Protein AF-A0A2H0V2V8-F1 (afdb_monomer_lite)

InterPro domains:
  IPR044035 Domain of unknown function DUF5698 [PF18955] (32-88)

Organism: NCBI:txid1974567

Radius of gyration: 16.84 Å; chains: 1; bounding box: 38×25×55 Å

Foldseek 3Di:
DDPPDPDPPPPPLVVLLQLLLVLLLLVLVLVVCVVVVVVVSSVVSVVVSVVSVVVLVCVLVVPPDPVVSVSSVVSNVNSNVNNNVCNVPDCPDPPDD

Secondary structure (DSSP, 8-state):
---------TTHHHHHHHHHHHHHHHHHHHHHHHTTT-HHHHHHH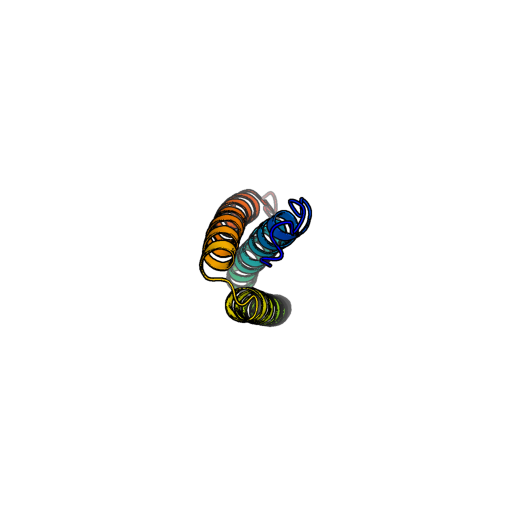HHHHHHHHHHHHHHHHHS--HHHHHHHHHHHHHHHHHHHHHHHH--TT----

pLDDT: mean 72.53, std 14.51, range [34.59, 89.25]

Structure (mmCIF, N/CA/C/O backbone):
data_AF-A0A2H0V2V8-F1
#
_entry.id   AF-A0A2H0V2V8-F1
#
loop_
_atom_site.group_PDB
_atom_si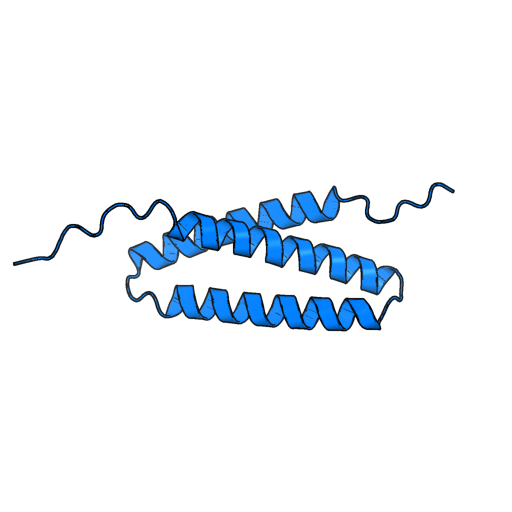te.id
_atom_site.type_symbol
_atom_site.label_atom_id
_atom_site.label_alt_id
_atom_site.label_comp_id
_atom_site.label_asym_id
_atom_site.label_entity_id
_atom_site.label_seq_id
_atom_site.pdbx_PDB_ins_code
_atom_site.Cartn_x
_atom_site.Cartn_y
_atom_site.Cartn_z
_atom_site.occupancy
_atom_site.B_iso_or_equiv
_atom_site.auth_seq_id
_atom_site.auth_comp_id
_atom_site.auth_asym_id
_atom_site.auth_atom_id
_atom_site.pdbx_PDB_model_num
ATOM 1 N N . MET A 1 1 ? 18.365 -7.042 -34.122 1.00 34.59 1 MET A N 1
ATOM 2 C CA . MET A 1 1 ? 17.865 -5.648 -34.135 1.00 34.59 1 MET A CA 1
ATOM 3 C C . MET A 1 1 ? 17.052 -5.442 -32.865 1.00 34.59 1 MET A C 1
ATOM 5 O O . MET A 1 1 ? 16.192 -6.279 -32.615 1.00 34.59 1 MET A O 1
ATOM 9 N N . PRO A 1 2 ? 17.364 -4.444 -32.022 1.00 45.38 2 PRO A N 1
ATOM 10 C CA . PRO A 1 2 ? 16.758 -4.323 -30.703 1.00 45.38 2 PRO A CA 1
ATOM 11 C C . PRO A 1 2 ? 15.374 -3.681 -30.823 1.00 45.38 2 PRO A C 1
ATOM 13 O O . PRO A 1 2 ? 15.222 -2.628 -31.439 1.00 45.38 2 PRO A O 1
ATOM 16 N N . GLN A 1 3 ? 14.363 -4.319 -30.237 1.00 45.69 3 GLN A N 1
ATOM 17 C CA . GLN A 1 3 ? 13.018 -3.764 -30.096 1.00 45.69 3 GLN A CA 1
ATOM 18 C C . GLN A 1 3 ? 13.017 -2.682 -29.008 1.00 45.69 3 GLN A C 1
ATOM 20 O O . GLN A 1 3 ? 12.528 -2.870 -27.899 1.00 45.69 3 GLN A O 1
ATOM 25 N N . GLY A 1 4 ? 13.614 -1.538 -29.326 1.00 48.03 4 GLY A N 1
ATOM 26 C CA . GLY A 1 4 ? 13.474 -0.310 -28.561 1.00 48.03 4 GLY A CA 1
ATOM 27 C C . GLY A 1 4 ? 12.300 0.495 -29.096 1.00 48.03 4 GLY A C 1
ATOM 28 O O . GLY A 1 4 ? 12.514 1.298 -29.990 1.00 48.03 4 GLY A O 1
ATOM 29 N N . LEU A 1 5 ? 11.092 0.264 -28.573 1.00 42.25 5 LEU A N 1
ATOM 30 C CA . LEU A 1 5 ? 10.042 1.280 -28.389 1.00 42.25 5 LEU A CA 1
ATOM 31 C C . LEU A 1 5 ? 8.810 0.637 -27.725 1.00 42.25 5 LEU A C 1
ATOM 33 O O . LEU A 1 5 ? 7.793 0.385 -28.364 1.00 42.25 5 LEU A O 1
ATOM 37 N N . ILE A 1 6 ? 8.874 0.369 -26.419 1.00 51.06 6 ILE A N 1
ATOM 38 C CA . ILE A 1 6 ? 7.624 0.292 -25.656 1.00 51.06 6 ILE A CA 1
ATOM 39 C C . ILE A 1 6 ? 7.200 1.751 -25.444 1.00 51.06 6 ILE A C 1
ATOM 41 O O . ILE A 1 6 ? 7.943 2.483 -24.779 1.00 51.06 6 ILE A O 1
ATOM 45 N N . PRO A 1 7 ? 6.071 2.211 -26.012 1.00 40.88 7 PRO A N 1
ATOM 46 C CA . PRO A 1 7 ? 5.612 3.572 -25.806 1.00 40.88 7 PRO A CA 1
ATOM 47 C C . PRO A 1 7 ? 5.401 3.776 -24.309 1.00 40.88 7 PRO A C 1
ATOM 49 O O . PRO A 1 7 ? 4.962 2.873 -23.597 1.00 40.88 7 PRO A O 1
ATOM 52 N N . CYS A 1 8 ? 5.781 4.956 -23.834 1.00 43.66 8 CYS A N 1
ATOM 53 C CA . CYS A 1 8 ? 5.575 5.421 -22.475 1.00 43.66 8 CYS A CA 1
ATOM 54 C C . CYS A 1 8 ? 4.109 5.179 -22.068 1.00 43.66 8 CYS A C 1
ATOM 56 O O . CYS A 1 8 ? 3.207 5.929 -22.443 1.00 43.66 8 CYS A O 1
ATOM 58 N N . GLY A 1 9 ? 3.863 4.064 -21.376 1.00 45.50 9 GLY A N 1
ATOM 59 C CA . GLY A 1 9 ? 2.544 3.627 -20.954 1.00 45.50 9 GLY A CA 1
ATOM 60 C C . GLY A 1 9 ? 2.089 4.487 -19.790 1.00 45.50 9 GLY A C 1
ATOM 61 O O . GLY A 1 9 ? 2.293 4.118 -18.637 1.00 45.50 9 GLY A O 1
ATOM 62 N N . GLN A 1 10 ? 1.454 5.620 -20.093 1.00 47.41 10 GLN A N 1
ATOM 63 C CA . GLN A 1 10 ? 0.885 6.545 -19.105 1.00 47.41 10 GLN A CA 1
ATOM 64 C C . GLN A 1 10 ? -0.158 5.897 -18.161 1.00 47.41 10 GLN A C 1
ATOM 66 O O . GLN A 1 10 ? -0.566 6.525 -17.192 1.00 47.41 10 GLN A O 1
ATOM 71 N N . GLY A 1 11 ? -0.575 4.643 -18.393 1.00 53.72 11 GLY A N 1
ATOM 72 C CA . GLY A 1 11 ? -1.549 3.930 -17.556 1.00 53.72 11 GLY A CA 1
ATOM 73 C C . GLY A 1 11 ? -0.968 3.018 -16.466 1.00 53.72 11 GLY A C 1
ATOM 74 O O . GLY A 1 11 ? -1.586 2.881 -15.415 1.00 53.72 11 GLY A O 1
ATOM 75 N N . ALA A 1 12 ? 0.208 2.407 -16.658 1.00 59.62 12 ALA A N 1
ATOM 76 C CA . ALA A 1 12 ? 0.678 1.334 -15.766 1.00 59.62 12 ALA A CA 1
ATOM 77 C C . ALA A 1 12 ? 1.110 1.855 -14.384 1.00 59.62 12 ALA A C 1
ATOM 79 O O . ALA A 1 12 ? 0.681 1.338 -13.356 1.00 59.62 12 ALA A O 1
ATOM 80 N N . GLY A 1 13 ? 1.887 2.944 -14.346 1.00 66.12 13 GLY A N 1
ATOM 81 C CA . GLY A 1 13 ? 2.302 3.576 -13.087 1.00 66.12 13 GLY A CA 1
ATOM 82 C C . GLY A 1 13 ? 1.117 4.099 -12.270 1.00 66.12 13 GLY A C 1
ATOM 83 O O . GLY A 1 13 ? 1.101 3.978 -11.049 1.00 66.12 13 GLY A O 1
ATOM 84 N N . PHE A 1 14 ? 0.084 4.616 -12.940 1.00 76.31 14 PHE A N 1
ATOM 85 C CA . PHE A 1 14 ? -1.113 5.117 -12.269 1.00 76.31 14 PHE A CA 1
ATOM 86 C C . PHE A 1 14 ? -1.889 3.999 -11.561 1.00 76.31 14 PHE A C 1
ATOM 88 O O . PHE A 1 14 ? -2.379 4.201 -10.454 1.00 76.31 14 PHE A O 1
ATOM 95 N N . ILE A 1 15 ? -1.940 2.800 -12.150 1.00 80.19 15 ILE A N 1
ATOM 96 C CA . ILE A 1 15 ? -2.575 1.631 -11.528 1.00 80.19 15 ILE A CA 1
ATOM 97 C C . ILE A 1 15 ? -1.835 1.242 -10.247 1.00 80.19 15 ILE A C 1
ATOM 99 O O . ILE A 1 15 ? -2.479 1.049 -9.221 1.00 80.19 15 ILE A O 1
ATOM 103 N N . TYR A 1 16 ? -0.499 1.201 -10.271 1.00 80.56 16 TYR A N 1
ATOM 104 C CA . TYR A 1 16 ? 0.300 0.930 -9.072 1.00 80.56 16 TYR A CA 1
ATOM 105 C C . TYR A 1 16 ? 0.127 2.021 -8.009 1.00 80.56 16 TYR A C 1
ATOM 107 O O . TYR A 1 16 ? -0.046 1.709 -6.835 1.00 80.56 16 TYR A O 1
ATOM 115 N N . PHE A 1 17 ? 0.081 3.295 -8.403 1.00 83.44 17 PHE A N 1
ATOM 116 C CA . PHE A 1 17 ? -0.193 4.392 -7.474 1.00 83.44 17 PHE A CA 1
ATOM 117 C C . PHE A 1 17 ? -1.554 4.226 -6.788 1.00 83.44 17 PHE A C 1
ATOM 119 O O . PHE A 1 17 ? -1.630 4.202 -5.561 1.00 83.44 17 PHE A O 1
ATOM 126 N N . ILE A 1 18 ? -2.628 4.060 -7.567 1.00 84.56 18 ILE A N 1
ATOM 127 C CA . ILE A 1 18 ? -3.988 3.900 -7.040 1.00 84.56 18 ILE A CA 1
ATOM 128 C C . ILE A 1 18 ? -4.110 2.622 -6.207 1.00 84.56 18 ILE A C 1
ATOM 130 O O . ILE A 1 18 ? -4.738 2.655 -5.151 1.00 84.56 18 ILE A O 1
ATOM 134 N N . ALA A 1 19 ? -3.474 1.524 -6.621 1.00 85.62 19 ALA A N 1
ATOM 135 C CA . ALA A 1 19 ? -3.431 0.290 -5.844 1.00 85.62 19 ALA A CA 1
ATOM 136 C C . ALA A 1 19 ? -2.784 0.519 -4.472 1.00 85.62 19 ALA A C 1
ATOM 138 O O . ALA A 1 19 ? -3.358 0.105 -3.469 1.00 85.62 19 ALA A O 1
ATOM 139 N N . GLY A 1 20 ? -1.660 1.243 -4.409 1.00 86.31 20 GLY A N 1
ATOM 140 C CA . GLY A 1 20 ? -1.010 1.622 -3.151 1.00 86.31 20 GLY A CA 1
ATOM 141 C C . GLY A 1 20 ? -1.892 2.514 -2.274 1.00 86.31 20 GLY A C 1
ATOM 142 O O . GLY A 1 20 ? -2.046 2.241 -1.084 1.00 86.31 20 GLY A O 1
ATOM 143 N N . VAL A 1 21 ? -2.534 3.532 -2.867 1.00 89.00 21 VAL A N 1
ATOM 144 C CA . VAL A 1 21 ? -3.471 4.423 -2.157 1.00 89.00 21 VAL A CA 1
ATOM 145 C C . VAL A 1 21 ? -4.621 3.625 -1.562 1.00 89.00 21 VAL A C 1
ATOM 147 O O . VAL A 1 21 ? -4.882 3.730 -0.367 1.00 89.00 21 VAL A O 1
ATOM 150 N N . CYS A 1 22 ? -5.314 2.829 -2.377 1.00 85.94 22 CYS A N 1
ATOM 151 C CA . CYS A 1 22 ? -6.449 2.031 -1.932 1.00 85.94 22 CYS A CA 1
ATOM 152 C C . CYS A 1 22 ? -6.030 1.000 -0.887 1.00 85.94 22 CYS A C 1
ATOM 154 O O . CYS A 1 22 ? -6.715 0.865 0.123 1.00 85.94 22 CYS A O 1
ATOM 156 N N . GLN A 1 23 ? -4.913 0.304 -1.098 1.00 85.62 23 GLN A N 1
ATOM 157 C CA . GLN A 1 23 ? -4.413 -0.698 -0.167 1.00 85.62 23 GLN A CA 1
ATOM 158 C C . GLN A 1 23 ? -4.189 -0.108 1.227 1.00 85.62 23 GLN A C 1
ATOM 160 O O . GLN A 1 23 ? -4.752 -0.609 2.203 1.00 85.62 23 GLN A O 1
ATOM 165 N N . ASP A 1 24 ? -3.402 0.962 1.327 1.00 86.38 24 ASP A N 1
ATOM 166 C CA . ASP A 1 24 ? -3.054 1.526 2.629 1.00 86.38 24 ASP A CA 1
ATOM 167 C C . ASP A 1 24 ? -4.230 2.272 3.274 1.00 86.38 24 ASP A C 1
ATOM 169 O O . ASP A 1 24 ? -4.449 2.206 4.485 1.00 86.38 24 ASP A O 1
ATOM 173 N N . PHE A 1 25 ? -5.077 2.894 2.454 1.00 84.38 25 PHE A N 1
ATOM 174 C CA . PHE A 1 25 ? -6.322 3.495 2.915 1.00 84.38 25 PHE A CA 1
ATOM 175 C C . PHE A 1 25 ? -7.254 2.463 3.567 1.00 84.38 25 PHE A C 1
ATOM 177 O O . PHE A 1 25 ? -7.765 2.687 4.668 1.00 84.38 25 PHE A O 1
ATOM 184 N N . LEU A 1 26 ? -7.457 1.316 2.912 1.00 83.12 26 LEU A N 1
ATOM 185 C CA . LEU A 1 26 ? -8.277 0.220 3.429 1.00 83.12 26 LEU A CA 1
ATOM 186 C C . LEU A 1 26 ? -7.662 -0.387 4.694 1.00 83.12 26 LEU A C 1
ATOM 188 O O . LEU A 1 26 ? -8.391 -0.649 5.650 1.00 83.12 26 LEU A O 1
ATOM 192 N N . LEU A 1 27 ? -6.336 -0.551 4.737 1.00 81.81 27 LEU A N 1
ATOM 193 C CA . LEU A 1 27 ? -5.613 -1.021 5.921 1.00 81.81 27 LEU A CA 1
ATOM 194 C C . LEU A 1 27 ? -5.776 -0.057 7.106 1.00 81.81 27 LEU A C 1
ATOM 196 O O . LEU A 1 27 ? -6.098 -0.474 8.218 1.00 81.81 27 LEU A O 1
ATOM 200 N N . THR A 1 28 ? -5.633 1.243 6.859 1.00 83.75 28 THR A N 1
ATOM 201 C CA . THR A 1 28 ? -5.795 2.284 7.880 1.00 83.75 28 THR A CA 1
ATOM 202 C C . THR A 1 28 ? -7.228 2.316 8.423 1.00 83.75 28 THR A C 1
ATOM 204 O O . THR A 1 28 ? -7.448 2.435 9.633 1.00 83.75 28 THR A O 1
ATOM 207 N N . LEU A 1 29 ? -8.235 2.160 7.555 1.00 79.94 29 LEU A N 1
ATOM 208 C CA . LEU A 1 29 ? -9.631 2.024 7.982 1.00 79.94 29 LEU A CA 1
ATOM 209 C C . LEU A 1 29 ? -9.871 0.734 8.770 1.00 79.94 29 LEU A C 1
ATOM 211 O O . LEU A 1 29 ? -10.610 0.751 9.755 1.00 79.94 29 LEU A O 1
ATOM 215 N N . ASN A 1 30 ? -9.234 -0.363 8.373 1.00 80.19 30 ASN A N 1
ATOM 216 C CA . ASN A 1 30 ? -9.327 -1.645 9.052 1.00 80.19 30 ASN A CA 1
ATOM 217 C C . ASN A 1 30 ? -8.814 -1.574 10.492 1.00 80.19 30 ASN A C 1
ATOM 219 O O . ASN A 1 30 ? -9.569 -1.876 11.415 1.00 80.19 30 ASN A O 1
ATOM 223 N N . TRP A 1 31 ? -7.601 -1.055 10.709 1.00 76.19 31 TRP A N 1
ATOM 224 C CA . TRP A 1 31 ? -7.081 -0.796 12.059 1.00 76.19 31 TRP A CA 1
ATOM 225 C C . TRP A 1 31 ? -8.047 0.038 12.904 1.00 76.19 31 TRP A C 1
ATOM 227 O O . TRP A 1 31 ? -8.230 -0.208 14.097 1.00 76.19 31 TRP A O 1
ATOM 237 N N . ARG A 1 32 ? -8.754 0.983 12.282 1.00 73.81 32 ARG A N 1
ATOM 238 C CA . ARG A 1 32 ? -9.774 1.776 12.970 1.00 73.81 32 ARG A CA 1
ATOM 239 C C . ARG A 1 32 ? -11.055 0.998 13.288 1.00 73.81 32 ARG A C 1
ATOM 241 O O . ARG A 1 32 ? -11.685 1.294 14.303 1.00 73.81 32 ARG A O 1
ATOM 248 N N . PHE A 1 33 ? -11.465 0.040 12.456 1.00 76.00 33 PHE A N 1
ATOM 249 C CA . PHE A 1 33 ? -12.590 -0.859 12.743 1.00 76.00 33 PHE A CA 1
ATOM 250 C C . PHE A 1 33 ? -12.256 -1.870 13.840 1.00 76.00 33 PHE A C 1
ATOM 252 O O . PHE A 1 33 ? -13.112 -2.106 14.694 1.00 76.00 33 PHE A O 1
ATOM 259 N N . ILE A 1 34 ? -11.017 -2.375 13.868 1.00 75.69 34 ILE A N 1
ATOM 260 C CA . ILE A 1 34 ? -10.482 -3.189 14.970 1.00 75.69 34 ILE A CA 1
ATOM 261 C C . ILE A 1 34 ? -10.568 -2.398 16.279 1.00 75.69 34 ILE A C 1
ATOM 263 O O . ILE A 1 34 ? -11.179 -2.865 17.235 1.00 75.69 34 ILE A O 1
ATOM 267 N N . ASN A 1 35 ? -10.090 -1.148 16.290 1.00 76.75 35 ASN A N 1
ATOM 268 C CA . ASN A 1 35 ? -10.187 -0.266 17.461 1.00 76.75 35 ASN A CA 1
ATOM 269 C C . ASN A 1 35 ? -11.630 0.090 17.872 1.00 76.75 35 ASN A C 1
ATOM 271 O O . ASN A 1 35 ? -11.845 0.583 18.974 1.00 76.75 35 ASN A O 1
ATOM 275 N N . LYS A 1 36 ? -12.623 -0.111 16.997 1.00 74.44 36 LYS A N 1
ATOM 276 C CA . LYS A 1 36 ? -14.057 0.081 17.289 1.00 74.44 36 LYS A CA 1
ATOM 277 C C . LYS A 1 36 ? -14.782 -1.236 17.611 1.00 74.44 36 LYS A C 1
ATOM 279 O O . LYS A 1 36 ? -16.010 -1.256 17.562 1.00 74.44 36 LYS A O 1
ATOM 284 N N . GLU A 1 37 ? -14.041 -2.318 17.869 1.00 70.94 37 GLU A N 1
ATOM 285 C CA . GLU A 1 37 ? -14.539 -3.676 18.157 1.00 70.94 37 GLU A CA 1
ATOM 286 C C . GLU A 1 37 ? -15.459 -4.265 17.069 1.00 70.94 37 GLU A C 1
ATOM 288 O O . GLU A 1 37 ? -16.216 -5.210 17.294 1.00 70.94 37 GLU A O 1
ATOM 293 N N . LYS A 1 38 ? -15.391 -3.748 15.834 1.00 69.12 38 LYS A N 1
ATOM 294 C CA . LYS A 1 38 ? -16.163 -4.290 14.710 1.00 69.12 38 LYS A CA 1
ATOM 295 C C . LYS A 1 38 ? -15.371 -5.394 14.011 1.00 69.12 38 LYS A C 1
ATOM 297 O O . LYS A 1 38 ? -14.774 -5.173 12.960 1.00 69.12 38 LYS A O 1
ATOM 302 N N . SER A 1 39 ? -15.411 -6.590 14.595 1.00 68.88 39 SER A N 1
ATOM 303 C CA . SER A 1 39 ? -14.605 -7.750 14.177 1.00 68.88 39 SER A CA 1
ATOM 304 C C . SER A 1 39 ? -14.897 -8.239 12.745 1.00 68.88 39 SER A C 1
ATOM 306 O O . SER A 1 39 ? -13.981 -8.512 11.973 1.00 68.88 39 SER A O 1
ATOM 308 N N . THR A 1 40 ? -16.169 -8.280 12.332 1.00 70.56 40 THR A N 1
ATOM 309 C CA . THR A 1 40 ? -16.573 -8.768 10.997 1.00 70.56 40 THR A CA 1
ATOM 310 C C . THR A 1 40 ? -16.077 -7.894 9.832 1.00 70.56 40 THR A C 1
ATOM 312 O O . THR A 1 40 ? -15.460 -8.440 8.917 1.00 70.56 40 THR A O 1
ATOM 315 N N . PRO A 1 41 ? -16.283 -6.557 9.817 1.00 69.94 41 PRO A N 1
ATOM 316 C CA . PRO A 1 41 ? -15.740 -5.728 8.742 1.00 69.94 41 PRO A CA 1
ATOM 317 C C . PRO A 1 41 ? -14.209 -5.671 8.772 1.00 69.94 41 PRO A C 1
ATOM 319 O O . PRO A 1 41 ? -13.602 -5.630 7.708 1.00 69.94 41 PRO A O 1
ATOM 322 N N . ALA A 1 42 ? -13.575 -5.727 9.948 1.00 73.50 42 ALA A N 1
ATOM 323 C CA . ALA A 1 42 ? -12.117 -5.779 10.054 1.00 73.50 42 ALA A CA 1
ATOM 324 C C . ALA A 1 42 ? -11.526 -7.019 9.360 1.00 73.50 42 ALA A C 1
ATOM 326 O O . ALA A 1 42 ? -10.609 -6.902 8.549 1.00 73.50 42 ALA A O 1
ATOM 327 N N . ALA A 1 43 ? -12.099 -8.202 9.600 1.00 78.38 43 ALA A N 1
ATOM 328 C CA . ALA A 1 43 ? -11.651 -9.432 8.948 1.00 78.38 43 ALA A CA 1
ATOM 329 C C . ALA A 1 43 ? -11.781 -9.360 7.415 1.00 78.38 43 ALA A C 1
ATOM 331 O O . ALA A 1 43 ? -10.847 -9.717 6.695 1.00 78.38 43 ALA A O 1
ATOM 332 N N . PHE A 1 44 ? -12.906 -8.836 6.913 1.00 79.62 44 PHE A N 1
ATOM 333 C CA . PHE A 1 44 ? -13.139 -8.683 5.475 1.00 79.62 44 PHE A CA 1
ATOM 334 C C . PHE A 1 44 ? -12.156 -7.702 4.821 1.00 79.62 44 PHE A C 1
ATOM 336 O O . PHE A 1 44 ? -11.567 -8.015 3.786 1.00 79.62 44 PHE A O 1
ATOM 343 N N . PHE A 1 45 ? -11.924 -6.539 5.439 1.00 78.06 45 PHE A N 1
ATOM 344 C CA . PHE A 1 45 ? -10.948 -5.578 4.925 1.00 78.06 45 PHE A CA 1
ATOM 345 C C . PHE A 1 45 ? -9.523 -6.136 4.959 1.00 78.06 45 PHE A C 1
ATOM 347 O O . PHE A 1 45 ? -8.760 -5.861 4.038 1.00 78.06 45 PHE A O 1
ATOM 354 N N . SER A 1 46 ? -9.160 -6.936 5.969 1.00 76.62 46 SER A N 1
ATOM 355 C CA . SER A 1 46 ? -7.814 -7.520 6.072 1.00 76.62 46 SER A CA 1
ATOM 356 C C . SER A 1 46 ? -7.588 -8.475 4.917 1.00 76.62 46 SER A C 1
ATOM 358 O O . SER A 1 46 ? -6.584 -8.379 4.223 1.00 76.62 46 SER A O 1
ATOM 360 N N . PHE A 1 47 ? -8.568 -9.341 4.666 1.00 82.19 47 PHE A N 1
ATOM 361 C CA . PHE A 1 47 ? -8.521 -10.293 3.569 1.00 82.19 47 PHE A CA 1
ATOM 362 C C . PHE A 1 47 ? -8.403 -9.599 2.203 1.00 82.19 47 PHE A C 1
ATOM 364 O O . PHE A 1 47 ? -7.533 -9.949 1.407 1.00 82.19 47 PHE A O 1
ATOM 371 N N . ALA A 1 48 ? -9.221 -8.569 1.954 1.00 77.81 48 ALA A N 1
ATOM 372 C CA . ALA A 1 48 ? -9.170 -7.803 0.710 1.00 77.81 48 ALA A CA 1
ATOM 373 C C . ALA A 1 48 ? -7.810 -7.110 0.511 1.00 77.81 48 ALA A C 1
ATOM 375 O O . ALA A 1 48 ? -7.224 -7.196 -0.567 1.00 77.81 48 ALA A O 1
ATOM 376 N N . VAL A 1 49 ? -7.277 -6.478 1.561 1.00 79.56 49 VAL A N 1
ATOM 377 C CA . VAL A 1 49 ? -5.953 -5.840 1.543 1.00 79.56 49 VAL A CA 1
ATOM 378 C C . VAL A 1 49 ? -4.850 -6.859 1.260 1.00 79.56 49 VAL A C 1
ATOM 380 O O . VAL A 1 49 ? -3.972 -6.593 0.443 1.00 79.56 49 VAL A O 1
ATOM 383 N N . THR A 1 50 ? -4.900 -8.040 1.880 1.00 84.94 50 THR A N 1
ATOM 384 C CA . THR A 1 50 ? -3.899 -9.091 1.659 1.00 84.94 50 THR A CA 1
ATOM 385 C C . THR A 1 50 ? -3.903 -9.597 0.216 1.00 84.94 50 T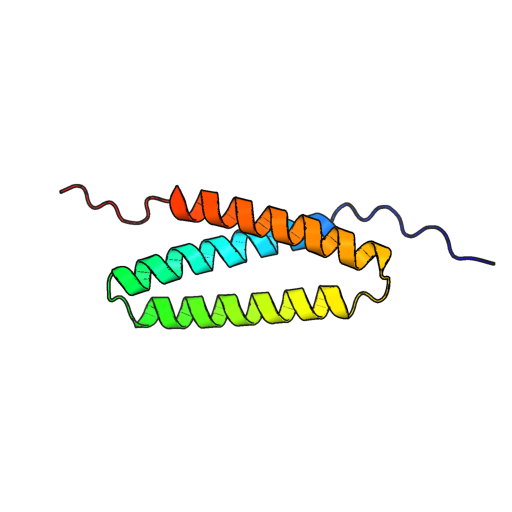HR A C 1
ATOM 387 O O . THR A 1 50 ? -2.827 -9.749 -0.363 1.00 84.94 50 THR A O 1
ATOM 390 N N . ILE A 1 51 ? -5.078 -9.809 -0.389 1.00 85.06 51 ILE A N 1
ATOM 391 C CA . ILE A 1 51 ? -5.177 -10.219 -1.800 1.00 85.06 51 ILE A CA 1
ATOM 392 C C . ILE A 1 51 ? -4.568 -9.157 -2.715 1.00 85.06 51 ILE A C 1
ATOM 394 O O . ILE A 1 51 ? -3.745 -9.493 -3.564 1.00 85.06 51 ILE A O 1
ATOM 398 N N . VAL A 1 52 ? -4.934 -7.885 -2.528 1.00 81.06 52 VAL A N 1
ATOM 399 C CA . VAL A 1 52 ? -4.395 -6.777 -3.334 1.00 81.06 52 VAL A CA 1
ATOM 400 C C . VAL A 1 52 ? -2.878 -6.696 -3.181 1.00 81.06 52 VAL A C 1
ATOM 402 O O . VAL A 1 52 ? -2.171 -6.621 -4.183 1.00 81.06 52 VAL A O 1
ATOM 405 N N . SER A 1 53 ? -2.372 -6.823 -1.954 1.00 81.00 53 SER A N 1
ATOM 406 C CA . SER A 1 53 ? -0.938 -6.767 -1.676 1.00 81.00 53 SER A CA 1
ATOM 407 C C . SER A 1 53 ? -0.172 -7.874 -2.388 1.00 81.00 53 SER A C 1
ATOM 409 O O . SER A 1 53 ? 0.860 -7.605 -2.996 1.00 81.00 53 SER A O 1
ATOM 411 N N . MET A 1 54 ? -0.672 -9.110 -2.339 1.00 81.69 54 MET A N 1
ATOM 412 C CA . MET A 1 54 ? -0.037 -10.241 -3.018 1.00 81.69 54 MET A CA 1
ATOM 413 C C . MET A 1 54 ? -0.110 -10.110 -4.541 1.00 81.69 54 MET A C 1
ATOM 415 O O . MET A 1 54 ? 0.868 -10.412 -5.220 1.00 81.69 54 MET A O 1
ATOM 419 N N . LEU A 1 55 ? -1.225 -9.610 -5.080 1.00 81.81 55 LEU A N 1
ATOM 420 C CA . LEU A 1 55 ? -1.395 -9.395 -6.517 1.00 81.81 55 LEU A CA 1
ATOM 421 C C . LEU A 1 55 ? -0.442 -8.315 -7.050 1.00 81.81 55 LEU A C 1
ATOM 423 O O . LEU A 1 55 ? 0.188 -8.501 -8.089 1.00 81.81 55 LEU A O 1
ATOM 427 N N . VAL A 1 56 ? -0.310 -7.196 -6.330 1.00 79.69 56 VAL A N 1
ATOM 428 C CA . VAL A 1 56 ? 0.607 -6.113 -6.704 1.00 79.69 56 VAL A CA 1
ATOM 429 C C . VAL A 1 56 ? 2.051 -6.591 -6.631 1.00 79.69 56 VAL A C 1
ATOM 431 O O . VAL A 1 56 ? 2.808 -6.360 -7.571 1.00 79.69 56 VAL A O 1
ATOM 434 N N . LEU A 1 57 ? 2.424 -7.297 -5.559 1.00 80.62 57 LEU A N 1
ATOM 435 C CA . LEU A 1 57 ? 3.770 -7.846 -5.422 1.00 80.62 57 LEU A CA 1
ATOM 436 C C . LEU A 1 57 ? 4.083 -8.809 -6.575 1.00 80.62 57 LEU A C 1
ATOM 438 O O . LEU A 1 57 ? 5.124 -8.678 -7.211 1.00 80.62 57 LEU A O 1
ATOM 442 N N . TYR A 1 58 ? 3.157 -9.724 -6.884 1.00 79.31 58 TYR A N 1
ATOM 443 C CA . TYR A 1 58 ? 3.290 -10.659 -7.998 1.00 79.31 58 TYR A CA 1
ATOM 444 C C . TYR A 1 58 ? 3.461 -9.934 -9.334 1.00 79.31 58 TYR A C 1
ATOM 446 O O . TYR A 1 58 ? 4.370 -10.277 -10.082 1.00 79.31 58 TYR A O 1
ATOM 454 N N . ASN A 1 59 ? 2.659 -8.903 -9.617 1.00 78.38 59 ASN A N 1
ATOM 455 C CA . ASN A 1 59 ? 2.796 -8.115 -10.845 1.00 78.38 59 ASN A CA 1
ATOM 456 C C . ASN A 1 59 ? 4.147 -7.392 -10.929 1.00 78.38 59 ASN A C 1
ATOM 458 O O . ASN A 1 59 ? 4.797 -7.450 -11.967 1.00 78.38 59 ASN A O 1
ATOM 462 N N . ILE A 1 60 ? 4.608 -6.778 -9.835 1.00 74.69 60 ILE A N 1
ATOM 463 C CA . ILE A 1 60 ? 5.905 -6.084 -9.777 1.00 74.69 60 ILE A CA 1
ATOM 464 C C . ILE A 1 60 ? 7.081 -7.055 -9.983 1.00 7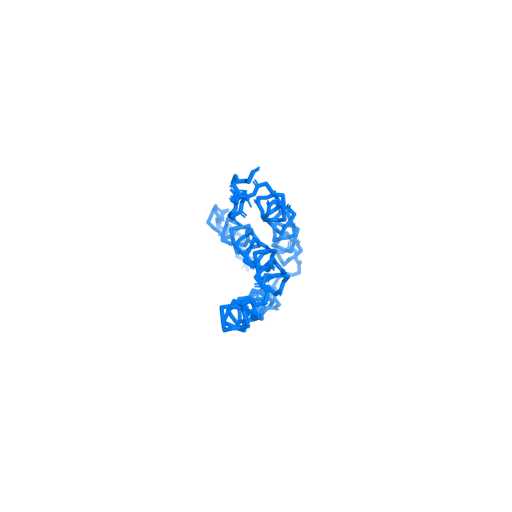4.69 60 ILE A C 1
ATOM 466 O O . ILE A 1 60 ? 8.063 -6.696 -10.634 1.00 74.69 60 ILE A O 1
ATOM 470 N N . LEU A 1 61 ? 6.996 -8.265 -9.417 1.00 74.75 61 LEU A N 1
ATOM 471 C CA . LEU A 1 61 ? 8.022 -9.313 -9.523 1.00 74.75 61 LEU A CA 1
ATOM 472 C C . LEU A 1 61 ? 7.996 -10.036 -10.879 1.00 74.75 61 LEU A C 1
ATOM 474 O O . LEU A 1 61 ? 9.034 -10.501 -11.341 1.00 74.75 61 LEU A O 1
ATOM 478 N N . THR A 1 62 ? 6.819 -10.152 -11.500 1.00 73.50 62 THR A N 1
ATOM 479 C CA . THR A 1 62 ? 6.613 -10.892 -12.758 1.00 73.50 62 THR A CA 1
ATOM 480 C C . THR A 1 62 ? 6.824 -10.014 -13.994 1.00 73.50 62 THR A C 1
ATOM 482 O O . THR A 1 62 ? 7.195 -10.539 -15.044 1.00 73.50 62 THR A O 1
ATOM 485 N N . GLU A 1 63 ? 6.651 -8.68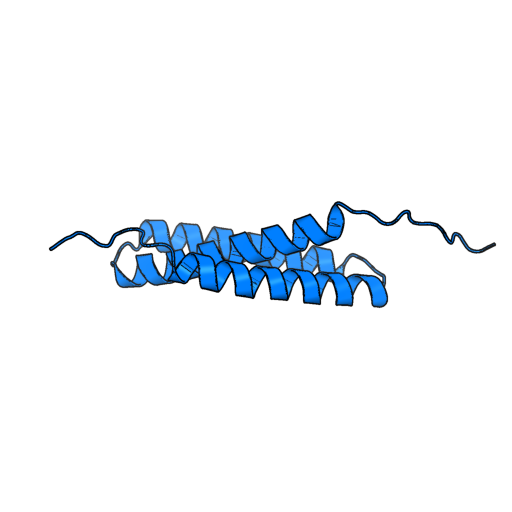6 -13.901 1.00 68.12 63 GLU A N 1
ATOM 486 C CA . GLU A 1 63 ? 7.120 -7.750 -14.934 1.00 68.12 63 GLU A CA 1
ATOM 487 C C . GLU A 1 63 ? 8.659 -7.712 -14.938 1.00 68.12 63 GLU A C 1
ATOM 489 O O . GLU A 1 63 ? 9.322 -6.916 -14.273 1.00 68.12 63 GLU A O 1
ATOM 494 N N . LEU A 1 64 ? 9.204 -8.652 -15.707 1.00 51.09 64 LEU A N 1
ATOM 495 C CA . LEU A 1 64 ? 10.603 -9.005 -15.893 1.00 51.09 64 LEU A CA 1
ATOM 496 C C . LEU A 1 64 ? 11.386 -7.907 -16.645 1.00 51.09 64 LEU A C 1
ATOM 498 O O . LEU A 1 64 ? 11.756 -8.078 -17.802 1.00 51.09 64 LEU A O 1
ATOM 502 N N . ASP A 1 65 ? 11.623 -6.767 -15.995 1.00 63.53 65 ASP A N 1
ATOM 503 C CA . ASP A 1 65 ? 12.655 -5.790 -16.372 1.00 63.53 65 ASP A CA 1
ATOM 504 C C . ASP A 1 65 ? 13.052 -4.984 -15.118 1.00 63.53 65 ASP A C 1
ATOM 506 O O . ASP A 1 65 ? 12.261 -4.181 -14.607 1.00 63.53 65 ASP A O 1
ATOM 510 N N . GLU A 1 66 ? 14.262 -5.209 -14.580 1.00 60.88 66 GLU A N 1
ATOM 511 C CA . GLU A 1 66 ? 14.728 -4.658 -13.287 1.00 60.88 66 GLU A CA 1
ATOM 512 C C . GLU A 1 66 ? 14.508 -3.140 -13.179 1.00 60.88 66 GLU A C 1
ATOM 514 O O . GLU A 1 66 ? 14.166 -2.603 -12.121 1.00 60.88 66 GLU A O 1
ATOM 519 N N . ARG A 1 67 ? 14.647 -2.434 -14.307 1.00 62.25 67 ARG A N 1
ATOM 520 C CA . ARG A 1 67 ? 14.535 -0.976 -14.367 1.00 62.25 67 ARG A CA 1
ATOM 521 C C . ARG A 1 67 ? 13.082 -0.479 -14.352 1.00 62.25 67 ARG A C 1
ATOM 523 O O . ARG A 1 67 ? 12.835 0.635 -13.894 1.00 62.25 67 ARG A O 1
ATOM 530 N N . ARG A 1 68 ? 12.114 -1.270 -14.830 1.00 66.69 68 ARG A N 1
ATOM 531 C CA . ARG A 1 68 ? 10.676 -0.933 -14.747 1.00 66.69 68 ARG A CA 1
ATOM 532 C C . ARG A 1 68 ? 10.086 -1.307 -13.395 1.00 66.69 68 ARG A C 1
ATOM 534 O O . ARG A 1 68 ? 9.288 -0.538 -12.858 1.00 66.69 68 ARG A O 1
ATOM 541 N N . SER A 1 69 ? 10.536 -2.422 -12.823 1.00 66.75 69 SER A N 1
ATOM 542 C CA . SER A 1 69 ? 10.083 -2.900 -11.516 1.00 66.75 69 SER A CA 1
ATOM 543 C C . SER A 1 69 ? 10.396 -1.891 -10.401 1.00 66.75 69 SER A C 1
ATOM 545 O O . SER A 1 69 ? 9.510 -1.531 -9.627 1.00 66.75 69 SER A O 1
ATOM 547 N N . ILE A 1 70 ? 11.601 -1.301 -10.382 1.00 76.00 70 ILE A N 1
ATOM 548 C CA . ILE A 1 70 ? 11.958 -0.305 -9.355 1.00 76.00 70 ILE A CA 1
ATOM 549 C C . ILE A 1 70 ? 11.109 0.974 -9.425 1.00 76.00 70 ILE A C 1
ATOM 551 O O . ILE A 1 70 ? 10.730 1.526 -8.393 1.00 76.00 70 ILE A O 1
ATOM 555 N N . ILE A 1 71 ? 10.751 1.426 -10.632 1.00 79.88 71 ILE A N 1
ATOM 556 C CA . ILE A 1 71 ? 9.887 2.599 -10.819 1.00 79.88 71 ILE A CA 1
ATOM 557 C C . ILE A 1 71 ? 8.469 2.285 -10.324 1.00 79.88 71 ILE A C 1
ATOM 559 O O . ILE A 1 71 ? 7.873 3.107 -9.627 1.00 79.88 71 ILE A O 1
ATOM 563 N N . ALA A 1 72 ? 7.946 1.091 -10.619 1.00 77.75 72 ALA A N 1
ATOM 564 C CA . ALA A 1 72 ? 6.646 0.646 -10.121 1.00 77.75 72 ALA A CA 1
ATOM 565 C C . ALA A 1 72 ? 6.617 0.561 -8.586 1.00 77.75 72 ALA A C 1
ATOM 567 O O . ALA A 1 72 ? 5.658 1.030 -7.977 1.00 77.75 72 ALA A O 1
ATOM 568 N N . ILE A 1 73 ? 7.688 0.062 -7.956 1.00 81.44 73 ILE A N 1
ATOM 569 C CA . ILE A 1 73 ? 7.829 0.012 -6.491 1.00 81.44 73 ILE A CA 1
ATOM 570 C C . ILE A 1 73 ? 7.793 1.417 -5.883 1.00 81.44 73 ILE A C 1
ATOM 572 O O . ILE A 1 73 ? 7.068 1.644 -4.917 1.00 81.44 73 ILE A O 1
ATOM 576 N N . ILE A 1 74 ? 8.539 2.373 -6.447 1.00 83.50 74 ILE A N 1
ATOM 577 C CA . ILE A 1 74 ? 8.571 3.754 -5.940 1.00 83.50 74 ILE A CA 1
ATOM 578 C C . ILE A 1 74 ? 7.188 4.406 -6.057 1.00 83.50 74 ILE A C 1
ATOM 580 O O . ILE A 1 74 ? 6.714 5.032 -5.109 1.00 83.50 74 ILE A O 1
ATOM 584 N N . ILE A 1 75 ? 6.515 4.239 -7.198 1.00 85.81 75 ILE A N 1
ATOM 585 C CA . ILE A 1 75 ? 5.172 4.789 -7.421 1.00 85.81 75 ILE A CA 1
ATOM 586 C C . ILE A 1 75 ? 4.143 4.129 -6.492 1.00 85.81 75 ILE A C 1
ATOM 588 O O . ILE A 1 75 ? 3.291 4.814 -5.922 1.00 85.81 75 ILE A O 1
ATOM 592 N N . TYR A 1 76 ? 4.243 2.817 -6.291 1.00 84.06 76 TYR A N 1
ATOM 593 C CA . TYR A 1 76 ? 3.410 2.075 -5.352 1.00 84.06 76 TYR A CA 1
ATOM 594 C C . TYR A 1 76 ? 3.617 2.552 -3.906 1.00 84.06 76 TYR A C 1
ATOM 596 O O . TYR A 1 76 ? 2.644 2.826 -3.204 1.00 84.06 76 TYR A O 1
ATOM 604 N N . ALA A 1 77 ? 4.868 2.756 -3.482 1.00 84.94 77 ALA A N 1
ATOM 605 C CA . ALA A 1 77 ? 5.207 3.289 -2.162 1.00 84.94 77 ALA A CA 1
ATOM 606 C C . ALA A 1 77 ? 4.696 4.730 -1.952 1.00 84.94 77 ALA A C 1
ATOM 608 O O . ALA A 1 77 ? 4.191 5.059 -0.877 1.00 84.94 77 ALA A O 1
ATOM 609 N N . LEU A 1 78 ? 4.753 5.581 -2.984 1.00 88.06 78 LEU A N 1
ATOM 610 C CA . LEU A 1 78 ? 4.127 6.913 -2.964 1.00 88.06 78 LEU A CA 1
ATOM 611 C C . LEU A 1 78 ? 2.602 6.830 -2.812 1.00 88.06 78 LEU A C 1
ATOM 613 O O . LEU A 1 78 ? 1.997 7.632 -2.091 1.00 88.06 78 LEU A O 1
ATOM 617 N N . GLY A 1 79 ? 1.984 5.849 -3.472 1.00 87.06 79 GLY A N 1
ATOM 618 C CA . GLY A 1 79 ? 0.570 5.535 -3.319 1.00 87.06 79 GLY A CA 1
ATOM 619 C C . GLY A 1 79 ? 0.226 5.168 -1.878 1.00 87.06 79 GLY A C 1
ATOM 620 O O . GLY A 1 79 ? -0.671 5.777 -1.301 1.00 87.06 79 GLY A O 1
ATOM 621 N N . ILE A 1 80 ? 0.993 4.257 -1.270 1.00 87.56 80 ILE A N 1
ATOM 622 C CA . ILE A 1 80 ? 0.842 3.847 0.137 1.00 87.56 80 ILE A CA 1
ATOM 623 C C . ILE A 1 80 ? 0.858 5.067 1.061 1.00 87.56 80 ILE A C 1
ATOM 625 O O . ILE A 1 80 ? -0.110 5.289 1.783 1.00 87.56 80 ILE A O 1
ATOM 629 N N . GLY A 1 81 ? 1.888 5.918 0.980 1.00 86.69 81 GLY A N 1
ATOM 630 C CA . GLY A 1 81 ? 1.981 7.107 1.837 1.00 86.69 81 GLY A CA 1
ATOM 631 C C . GLY A 1 81 ? 0.801 8.074 1.666 1.00 86.69 81 GLY A C 1
ATOM 632 O O . GLY A 1 81 ? 0.294 8.638 2.639 1.00 86.69 81 GLY A O 1
ATOM 633 N N . THR A 1 82 ? 0.304 8.230 0.436 1.00 89.25 82 THR A N 1
ATOM 634 C CA . THR A 1 82 ? -0.895 9.034 0.154 1.00 89.25 82 THR A CA 1
ATOM 635 C C . THR A 1 82 ? -2.156 8.387 0.744 1.00 89.25 82 THR A C 1
ATOM 637 O O . THR A 1 82 ? -2.985 9.081 1.341 1.00 89.25 82 THR A O 1
ATOM 640 N N . GLY A 1 83 ? -2.280 7.061 0.634 1.00 86.19 83 GLY A N 1
ATOM 641 C CA . GLY A 1 83 ? -3.335 6.252 1.247 1.00 86.19 83 GLY A CA 1
ATOM 642 C C . GLY A 1 83 ? -3.369 6.385 2.767 1.00 86.19 83 GLY A C 1
ATOM 643 O O . GLY A 1 83 ? -4.446 6.603 3.326 1.00 86.19 83 GLY A O 1
ATOM 644 N N . THR A 1 84 ? -2.205 6.393 3.422 1.00 84.69 84 THR A N 1
ATOM 645 C CA . THR A 1 84 ? -2.085 6.601 4.872 1.00 84.69 84 THR A CA 1
ATOM 646 C C . THR A 1 84 ? -2.617 7.971 5.272 1.00 84.69 84 THR A C 1
ATOM 648 O O . THR A 1 84 ? -3.461 8.087 6.162 1.00 84.69 84 THR A O 1
ATOM 651 N N . ILE A 1 85 ? -2.178 9.031 4.582 1.00 86.56 85 ILE A N 1
ATOM 652 C CA . ILE A 1 85 ? -2.622 10.404 4.863 1.00 86.56 85 ILE A CA 1
ATOM 653 C C . ILE A 1 85 ? -4.139 10.520 4.675 1.00 86.56 85 ILE A C 1
ATOM 655 O O . ILE A 1 85 ? -4.821 11.110 5.517 1.00 86.56 85 ILE A O 1
ATOM 659 N N . LEU A 1 86 ? -4.682 9.943 3.599 1.00 85.44 86 LEU A N 1
ATOM 660 C CA . LEU A 1 86 ? -6.123 9.894 3.350 1.00 85.44 86 LEU A CA 1
ATOM 661 C C . LEU A 1 86 ? -6.860 9.118 4.443 1.00 85.44 86 LEU A C 1
ATOM 663 O O . LEU A 1 86 ? -7.892 9.589 4.921 1.00 85.44 86 LEU A O 1
ATOM 667 N N . GLY A 1 87 ? -6.334 7.975 4.879 1.00 82.38 87 GLY A N 1
ATOM 668 C CA . GLY A 1 87 ? -6.927 7.130 5.915 1.00 82.38 87 GLY A CA 1
ATOM 669 C C . GLY A 1 87 ? -6.957 7.827 7.274 1.00 82.38 87 GLY A C 1
ATOM 670 O O . GLY A 1 87 ? -7.982 7.820 7.960 1.00 82.38 87 GLY A O 1
ATOM 671 N N . MET A 1 88 ? -5.874 8.526 7.621 1.00 80.38 88 MET A N 1
ATOM 672 C CA . MET A 1 88 ? -5.778 9.344 8.830 1.00 80.38 88 MET A CA 1
ATOM 673 C C . MET A 1 88 ? -6.713 10.560 8.784 1.00 80.38 88 MET A C 1
ATOM 675 O O . MET A 1 88 ? -7.399 10.853 9.767 1.00 80.38 88 MET A O 1
ATOM 679 N N . LYS A 1 89 ? -6.784 11.262 7.643 1.00 81.12 89 LYS A N 1
ATOM 680 C CA . LYS A 1 89 ? -7.676 12.423 7.458 1.00 81.12 89 LYS A CA 1
ATOM 681 C C . LYS A 1 89 ? -9.148 12.035 7.356 1.00 81.12 89 LYS A C 1
ATOM 683 O O . LYS A 1 89 ? -10.023 12.843 7.673 1.00 81.12 89 LYS A O 1
ATOM 688 N N . THR A 1 90 ? -9.440 10.807 6.947 1.00 74.81 90 THR A N 1
ATOM 689 C CA . THR A 1 90 ? -10.804 10.315 6.798 1.00 74.81 90 THR A CA 1
ATOM 690 C C . THR A 1 90 ? -11.454 10.147 8.167 1.00 74.81 90 THR A C 1
ATOM 692 O O . THR A 1 90 ? -11.263 9.169 8.890 1.00 74.81 90 THR A O 1
ATOM 695 N N . LYS A 1 91 ? -12.277 11.130 8.545 1.00 63.03 91 LYS A N 1
ATOM 696 C CA . LYS A 1 91 ? -13.157 11.094 9.722 1.00 63.03 91 LYS A CA 1
ATOM 697 C C . LYS A 1 91 ? -14.371 10.183 9.486 1.00 63.03 91 LYS A C 1
ATOM 699 O O . LYS A 1 91 ? -15.512 10.600 9.667 1.00 63.03 91 LYS A O 1
ATOM 704 N N . ILE A 1 92 ? -14.160 8.910 9.148 1.00 56.50 92 ILE A N 1
ATOM 705 C CA . ILE A 1 92 ? -15.245 7.919 9.205 1.00 56.50 92 ILE A CA 1
ATOM 706 C C . ILE A 1 92 ? -15.516 7.596 10.685 1.00 56.50 92 ILE A C 1
ATOM 708 O O . ILE A 1 92 ? -14.893 6.759 11.344 1.00 56.50 92 ILE A O 1
ATOM 712 N N . GLY A 1 93 ? -16.451 8.363 11.245 1.00 51.47 93 GLY A N 1
ATOM 713 C CA . GLY A 1 93 ? -17.033 8.149 12.562 1.00 51.47 93 GLY A CA 1
ATOM 714 C C . GLY A 1 93 ? -16.398 8.927 13.712 1.00 51.47 93 GLY A C 1
ATOM 715 O O . GLY A 1 93 ? -16.279 8.358 14.799 1.00 51.47 93 GLY A O 1
ATOM 716 N N . SER A 1 94 ? -16.081 10.214 13.524 1.00 45.94 94 SER A N 1
ATOM 717 C CA . SER A 1 94 ? -16.314 11.167 14.619 1.00 45.94 94 SER A CA 1
ATOM 718 C C . SER A 1 94 ? -17.828 11.278 14.785 1.00 45.94 94 SER A C 1
ATOM 720 O O . SER A 1 94 ? -18.468 12.118 14.156 1.00 45.94 94 SER A O 1
ATOM 722 N N . LYS A 1 95 ? -18.417 10.411 15.621 1.00 42.19 95 LYS A N 1
ATOM 723 C CA . LYS A 1 95 ? -19.644 10.812 16.308 1.00 42.19 95 LYS A CA 1
ATOM 724 C C . LYS A 1 95 ? -19.272 12.100 17.035 1.00 42.19 95 LYS A C 1
ATOM 726 O O . LYS A 1 95 ? -18.383 12.075 17.884 1.00 42.19 95 LYS A O 1
ATOM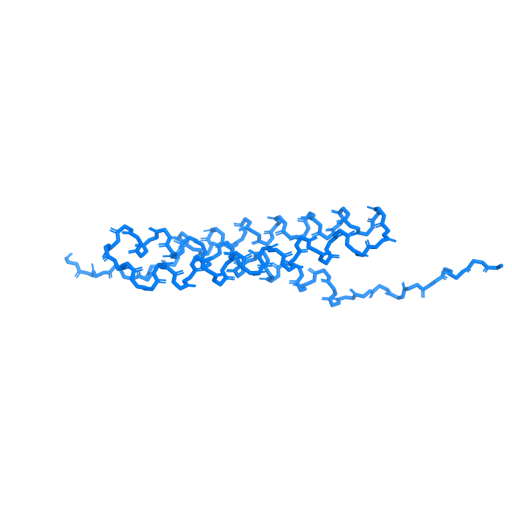 731 N N . LYS A 1 96 ? -19.911 13.209 16.655 1.00 40.72 96 LYS A N 1
ATOM 732 C CA . LYS A 1 96 ? -20.127 14.312 17.587 1.00 40.72 96 LYS A CA 1
ATOM 733 C C . LYS A 1 96 ? -20.623 13.669 18.884 1.00 40.72 96 LYS A C 1
ATOM 735 O O . LYS A 1 96 ? -21.635 12.966 18.854 1.00 40.72 96 LYS A O 1
ATOM 740 N N . LYS A 1 97 ? -19.873 13.833 19.960 1.00 37.00 97 LYS A N 1
ATOM 741 C CA . LYS A 1 97 ? -20.431 13.807 21.300 1.00 37.00 97 LYS A CA 1
ATOM 742 C C . LYS A 1 97 ? -20.159 15.182 21.872 1.00 37.00 97 LYS A C 1
ATOM 744 O O . LYS A 1 97 ? -19.029 15.665 21.634 1.00 37.00 97 LYS A O 1
#

Sequence (97 aa):
MPQGLIPCGQGAGFIYFIAGVCQDFLLTLNWRFINKEKSTPAAFFSFAVTIVSMLVLYNILTELDERRSIIAIIIYALGIGTGTILGMKTKIGSKKK